Protein AF-A0A6M3MA23-F1 (afdb_monomer)

Foldseek 3Di:
DDDPDFAWDWDAAPQPRDIDTHTPVCPVPDRHPDVVSVVVCCVVQCDAPNPPLHDPCLVVDDAAPVPDPVLVVVLCVVQVCAALPPRDHQVNAPHRWDWDQLQSPSHPSDSLRIHTHGPVVVVVCSPPSVVSSVVSNVSSVVVVVCPPDDPPDPDDD

Structure (mmCIF, N/CA/C/O backbone):
data_AF-A0A6M3MA23-F1
#
_entry.id   AF-A0A6M3MA23-F1
#
loop_
_atom_site.group_PDB
_atom_site.id
_atom_site.type_symbol
_atom_site.label_atom_id
_atom_site.label_alt_id
_atom_site.label_comp_id
_atom_site.label_asym_id
_atom_site.label_entity_id
_atom_site.label_seq_id
_atom_site.pdbx_PDB_ins_code
_atom_site.Cartn_x
_atom_site.Cartn_y
_atom_site.Cartn_z
_atom_site.occupancy
_atom_site.B_iso_or_equiv
_atom_site.auth_seq_id
_atom_site.auth_comp_id
_atom_site.auth_asym_id
_atom_site.auth_atom_id
_atom_site.pdbx_PDB_model_num
ATOM 1 N N . MET A 1 1 ? 15.948 -35.770 -34.067 1.00 49.97 1 MET A N 1
ATOM 2 C CA . MET A 1 1 ? 15.400 -34.451 -33.682 1.00 49.97 1 MET A CA 1
ATOM 3 C C . MET A 1 1 ? 16.427 -33.407 -34.080 1.00 49.97 1 MET A C 1
ATOM 5 O O . MET A 1 1 ? 17.448 -33.300 -33.417 1.00 49.97 1 MET A O 1
ATOM 9 N N . GLU A 1 2 ? 16.219 -32.712 -35.195 1.00 53.50 2 GLU A N 1
ATOM 10 C CA . GLU A 1 2 ? 17.092 -31.601 -35.587 1.00 53.50 2 GLU A CA 1
ATOM 11 C C . GLU A 1 2 ? 16.722 -30.363 -34.766 1.00 53.50 2 GLU A C 1
ATOM 13 O O . GLU A 1 2 ? 15.570 -29.924 -34.758 1.00 53.50 2 GLU A O 1
ATOM 18 N N . CYS A 1 3 ? 17.694 -29.818 -34.035 1.00 57.88 3 CYS A N 1
ATOM 19 C CA . CYS A 1 3 ? 17.549 -28.534 -33.365 1.00 57.88 3 CYS A CA 1
ATOM 20 C C . CYS A 1 3 ? 17.494 -27.447 -34.445 1.00 57.88 3 CYS A C 1
ATOM 22 O O . CYS A 1 3 ? 18.518 -27.113 -35.041 1.00 57.88 3 CYS A O 1
ATOM 24 N N . LYS A 1 4 ? 16.297 -26.926 -34.743 1.00 72.31 4 LYS A N 1
ATOM 25 C CA . LYS A 1 4 ? 16.138 -25.813 -35.685 1.00 72.31 4 LYS A CA 1
ATOM 26 C C . LYS A 1 4 ? 16.856 -24.591 -35.113 1.00 72.31 4 LYS A C 1
ATOM 28 O O . LYS A 1 4 ? 16.442 -24.051 -34.088 1.00 72.31 4 LYS A O 1
ATOM 33 N N . TYR A 1 5 ? 17.941 -24.181 -35.766 1.00 69.69 5 TYR A N 1
ATOM 34 C CA . TYR A 1 5 ? 18.647 -22.945 -35.447 1.00 69.69 5 TYR A CA 1
ATOM 35 C C . TYR A 1 5 ? 17.667 -21.771 -35.513 1.00 69.69 5 TYR A C 1
ATOM 37 O O . TYR A 1 5 ? 17.005 -21.569 -36.529 1.00 69.69 5 TYR A O 1
ATOM 45 N N . ASN A 1 6 ? 17.561 -21.023 -34.415 1.00 72.75 6 ASN A N 1
ATOM 46 C CA . ASN A 1 6 ? 16.671 -19.877 -34.314 1.00 72.75 6 ASN A CA 1
ATOM 47 C C . ASN A 1 6 ? 17.512 -18.589 -34.407 1.00 72.75 6 ASN A C 1
ATOM 49 O O . ASN A 1 6 ? 18.198 -18.262 -33.429 1.00 72.75 6 ASN A O 1
ATOM 53 N N . PRO A 1 7 ? 17.545 -17.904 -35.568 1.00 79.88 7 PRO A N 1
ATOM 54 C CA . PRO A 1 7 ? 18.419 -16.754 -35.776 1.00 79.88 7 PRO A CA 1
ATOM 55 C C . PRO A 1 7 ? 18.050 -15.616 -34.822 1.00 79.88 7 PRO A C 1
ATOM 57 O O . PRO A 1 7 ? 16.880 -15.383 -34.536 1.00 79.88 7 PRO A O 1
ATOM 60 N N . ARG A 1 8 ? 19.059 -14.907 -34.305 1.00 88.25 8 ARG A N 1
ATOM 61 C CA . ARG A 1 8 ? 18.835 -13.720 -33.471 1.00 88.25 8 ARG A CA 1
ATOM 62 C C . ARG A 1 8 ? 18.530 -12.510 -34.346 1.00 88.25 8 ARG A C 1
ATOM 64 O O . ARG A 1 8 ? 19.172 -12.317 -35.373 1.00 88.25 8 ARG A O 1
ATOM 71 N N . GLU A 1 9 ? 17.628 -11.665 -33.875 1.00 89.69 9 GLU A N 1
ATOM 72 C CA . GLU A 1 9 ? 17.180 -10.449 -34.552 1.00 89.69 9 GLU A CA 1
ATOM 73 C C . GLU A 1 9 ? 17.620 -9.203 -33.776 1.00 89.69 9 GLU A C 1
ATOM 75 O O . GLU A 1 9 ? 17.860 -9.268 -32.568 1.00 89.69 9 GLU A O 1
ATOM 80 N N . LYS A 1 10 ? 17.767 -8.070 -34.468 1.00 93.19 10 LYS A N 1
ATOM 81 C CA . LYS A 1 10 ? 18.184 -6.796 -33.869 1.00 93.19 10 LYS A CA 1
ATOM 82 C C . LYS A 1 10 ? 16.976 -5.974 -33.437 1.00 93.19 10 LYS A C 1
ATOM 84 O O . LYS A 1 10 ? 16.041 -5.814 -34.213 1.00 93.19 10 LYS A O 1
ATOM 89 N N . ILE A 1 11 ? 17.047 -5.379 -32.250 1.00 94.31 11 ILE A N 1
ATOM 90 C CA . ILE A 1 11 ? 16.121 -4.329 -31.803 1.00 94.31 11 ILE A CA 1
ATOM 91 C C . ILE A 1 11 ? 16.899 -3.149 -31.210 1.00 94.31 11 ILE A C 1
ATOM 93 O O . ILE A 1 11 ? 18.032 -3.320 -30.753 1.00 94.31 11 ILE A O 1
ATOM 97 N N . SER A 1 12 ? 16.282 -1.968 -31.183 1.00 96.06 12 SER A N 1
ATOM 98 C CA . SER A 1 12 ? 16.831 -0.771 -30.536 1.00 96.06 12 SER A CA 1
ATOM 99 C C . SER A 1 12 ? 16.197 -0.558 -29.162 1.00 96.06 12 SER A C 1
ATOM 101 O O . SER A 1 12 ? 14.986 -0.704 -29.004 1.00 96.06 12 SER A O 1
ATOM 103 N N . CYS A 1 13 ? 17.010 -0.224 -28.160 1.00 96.56 13 CYS A N 1
ATOM 104 C CA . CYS A 1 13 ? 16.529 0.155 -26.834 1.00 96.56 13 CYS A CA 1
ATOM 105 C C . CYS A 1 13 ? 15.765 1.484 -26.882 1.00 96.56 13 CYS A C 1
ATOM 107 O O . CYS A 1 13 ? 16.326 2.490 -27.303 1.00 96.56 13 CYS A O 1
ATOM 109 N N . GLU A 1 14 ? 14.553 1.527 -26.334 1.00 96.31 14 GLU A N 1
ATOM 110 C CA . GLU A 1 14 ? 13.713 2.737 -26.344 1.00 96.31 14 GLU A CA 1
ATOM 111 C C . GLU A 1 14 ? 14.238 3.902 -25.481 1.00 96.31 14 GLU A C 1
ATOM 113 O O . GLU A 1 14 ? 13.744 5.016 -25.601 1.00 96.31 14 GLU A O 1
ATOM 118 N N . VAL A 1 15 ? 15.224 3.664 -24.606 1.00 97.19 15 VAL A N 1
ATOM 119 C CA . VAL A 1 15 ? 15.786 4.703 -23.718 1.00 97.19 15 VAL A CA 1
ATOM 120 C C . VAL A 1 15 ? 17.119 5.241 -24.226 1.00 97.19 15 VAL A C 1
ATOM 122 O O . VAL A 1 15 ? 17.318 6.447 -24.292 1.00 97.19 15 VAL A O 1
ATOM 125 N N . CYS A 1 16 ? 18.057 4.358 -24.572 1.00 96.88 16 CYS A N 1
ATOM 126 C CA . CYS A 1 16 ? 19.423 4.752 -24.938 1.00 96.88 16 CYS A CA 1
ATOM 127 C C . CYS A 1 16 ? 19.774 4.491 -26.408 1.00 96.88 16 CYS A C 1
ATOM 129 O O . CYS A 1 16 ? 20.913 4.721 -26.804 1.00 96.88 16 CYS A O 1
ATOM 131 N N . ASN A 1 17 ? 18.831 3.975 -27.206 1.00 96.44 17 ASN A N 1
ATOM 132 C CA . ASN A 1 17 ? 18.998 3.644 -28.626 1.00 96.44 17 ASN A CA 1
ATOM 133 C C . ASN A 1 17 ? 20.096 2.610 -28.942 1.00 96.44 17 ASN A C 1
ATOM 135 O O . ASN A 1 17 ? 20.507 2.454 -30.090 1.00 96.44 17 ASN A O 1
ATOM 139 N N . LYS A 1 18 ? 20.582 1.871 -27.937 1.00 96.69 18 LYS A N 1
ATOM 140 C CA . LYS A 1 18 ? 21.555 0.792 -28.138 1.00 96.69 18 LYS A CA 1
ATOM 141 C C . LYS A 1 18 ? 20.916 -0.386 -28.879 1.00 96.69 18 LYS A C 1
ATOM 143 O O . LYS A 1 18 ? 19.911 -0.925 -28.412 1.00 96.69 18 LYS A O 1
ATOM 148 N N . GLU A 1 19 ? 21.554 -0.836 -29.959 1.00 96.62 19 GLU A N 1
ATOM 149 C CA . GLU A 1 19 ? 21.182 -2.071 -30.656 1.00 96.62 19 GLU A CA 1
ATOM 150 C C . GLU A 1 19 ? 21.510 -3.311 -29.810 1.00 96.62 19 GLU A C 1
ATOM 152 O O . GLU A 1 19 ? 22.624 -3.461 -29.295 1.00 96.62 19 GLU A O 1
ATOM 157 N N . ILE A 1 20 ? 20.550 -4.229 -29.692 1.00 94.69 20 ILE A N 1
ATOM 158 C CA . ILE A 1 20 ? 20.721 -5.521 -29.021 1.00 94.69 20 ILE A CA 1
ATOM 159 C C . ILE A 1 20 ? 20.203 -6.671 -29.887 1.00 94.69 20 ILE A C 1
ATOM 161 O O . ILE A 1 20 ? 19.228 -6.532 -30.622 1.00 94.69 20 ILE A O 1
ATOM 165 N N . MET A 1 21 ? 20.859 -7.826 -29.768 1.00 94.06 21 MET A N 1
ATOM 166 C CA . MET A 1 21 ? 20.443 -9.069 -30.418 1.00 94.06 21 MET A CA 1
ATOM 167 C C . MET A 1 21 ? 19.504 -9.842 -29.492 1.00 94.06 21 MET A C 1
ATOM 169 O O . MET A 1 21 ? 19.878 -10.174 -28.365 1.00 94.06 21 MET A O 1
ATOM 173 N N . VAL A 1 22 ? 18.317 -10.185 -29.973 1.00 92.44 22 VAL A N 1
ATOM 174 C CA . VAL A 1 22 ? 17.297 -10.922 -29.224 1.00 92.44 22 VAL A CA 1
ATOM 175 C C . VAL A 1 22 ? 16.902 -12.198 -29.951 1.00 92.44 22 VAL A C 1
ATOM 177 O O . VAL A 1 22 ? 17.087 -12.341 -31.155 1.00 92.44 22 VAL A O 1
ATOM 180 N N . THR A 1 23 ? 16.383 -13.169 -29.209 1.00 90.69 23 THR A N 1
ATOM 181 C CA . THR A 1 23 ? 15.780 -14.364 -29.820 1.00 90.69 23 THR A CA 1
ATOM 182 C C . THR A 1 23 ? 14.408 -14.028 -30.423 1.00 90.69 23 THR A C 1
ATOM 184 O O . THR A 1 23 ? 13.754 -13.106 -29.930 1.00 90.69 23 THR A O 1
ATOM 187 N N . PRO A 1 24 ? 13.890 -14.797 -31.394 1.00 87.31 24 PRO A N 1
ATOM 188 C CA . PRO A 1 24 ? 12.556 -14.541 -31.956 1.00 87.31 24 PRO A CA 1
ATOM 189 C C . PRO A 1 24 ? 11.415 -14.624 -30.935 1.00 87.31 24 PRO A C 1
ATOM 191 O O . PRO A 1 24 ? 10.420 -13.923 -31.036 1.00 87.31 24 PRO A O 1
ATOM 194 N N . THR A 1 25 ? 11.571 -15.382 -29.846 1.00 88.50 25 THR A N 1
ATOM 195 C CA . THR A 1 25 ? 10.611 -15.358 -28.723 1.00 88.50 25 THR A CA 1
ATOM 196 C C . THR A 1 25 ? 10.665 -14.049 -27.924 1.00 88.50 25 THR A C 1
ATOM 198 O O . THR A 1 25 ? 9.725 -13.689 -27.218 1.00 88.50 25 THR A O 1
ATOM 201 N N . GLN A 1 26 ? 11.794 -13.343 -27.965 1.00 89.31 26 GLN A N 1
ATOM 202 C CA . GLN A 1 26 ? 11.984 -12.063 -27.295 1.00 89.31 26 GLN A CA 1
ATOM 203 C C . GLN A 1 26 ? 11.594 -10.867 -28.155 1.00 89.31 26 GLN A C 1
ATOM 205 O O . GLN A 1 26 ? 11.266 -9.844 -27.567 1.00 89.31 26 GLN A O 1
ATOM 210 N N . ILE A 1 27 ? 11.584 -10.978 -29.484 1.00 88.81 27 ILE A N 1
ATOM 211 C CA . ILE A 1 27 ? 11.454 -9.810 -30.363 1.00 88.81 27 ILE A CA 1
ATOM 212 C C . ILE A 1 27 ? 10.200 -8.972 -30.096 1.00 88.81 27 ILE A C 1
ATOM 214 O O . ILE A 1 27 ? 10.283 -7.754 -30.022 1.00 88.81 27 ILE A O 1
ATOM 218 N N . HIS A 1 28 ? 9.060 -9.614 -29.833 1.00 85.69 28 HIS A N 1
ATOM 219 C CA . HIS A 1 28 ? 7.795 -8.916 -29.582 1.00 85.69 28 HIS A CA 1
ATOM 220 C C . HIS A 1 28 ? 7.629 -8.401 -28.141 1.00 85.69 28 HIS A C 1
ATOM 222 O O . HIS A 1 28 ? 6.659 -7.710 -27.848 1.00 85.69 28 HIS A O 1
ATOM 228 N N . ARG A 1 29 ? 8.535 -8.757 -27.219 1.00 89.12 29 ARG A N 1
ATOM 229 C CA . ARG A 1 29 ? 8.450 -8.385 -25.789 1.00 89.12 29 ARG A CA 1
ATOM 230 C C . ARG A 1 29 ? 9.620 -7.538 -25.298 1.00 89.12 29 ARG A C 1
ATOM 232 O O . ARG A 1 29 ? 9.500 -6.866 -24.277 1.00 89.12 29 ARG A O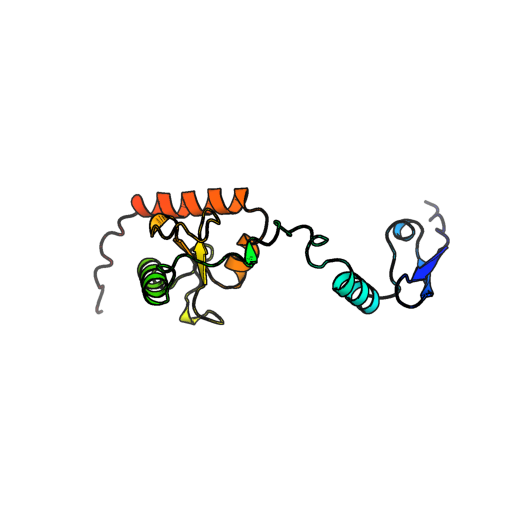 1
ATOM 239 N N . ALA A 1 30 ? 10.771 -7.630 -25.954 1.00 92.06 30 A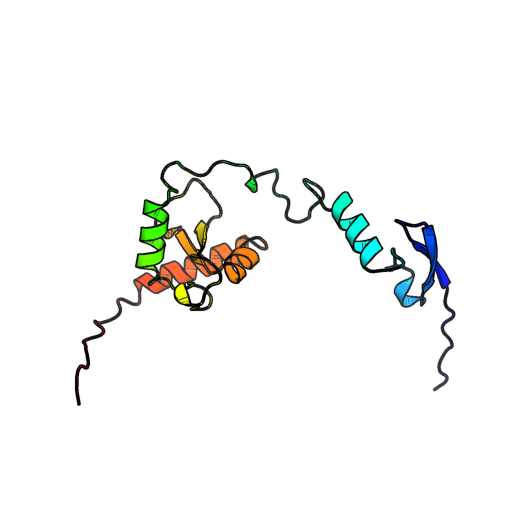LA A N 1
ATOM 240 C CA . ALA A 1 30 ? 11.979 -6.935 -25.553 1.00 92.06 30 ALA A CA 1
ATOM 241 C C . ALA A 1 30 ? 11.928 -5.488 -26.053 1.00 92.06 30 ALA A C 1
ATOM 243 O O . ALA A 1 30 ? 11.682 -5.243 -27.227 1.00 92.06 30 ALA A O 1
ATOM 244 N N . ARG A 1 31 ? 12.154 -4.544 -25.136 1.00 94.69 31 ARG A N 1
ATOM 245 C CA . ARG A 1 31 ? 12.095 -3.091 -25.392 1.00 94.69 31 ARG A CA 1
ATOM 246 C C . ARG A 1 31 ? 13.348 -2.343 -24.933 1.00 94.69 31 ARG A C 1
ATOM 248 O O . ARG A 1 31 ? 13.626 -1.234 -25.376 1.00 94.69 31 ARG A O 1
ATOM 255 N N . PHE A 1 32 ? 14.124 -2.949 -24.034 1.00 96.81 32 PHE A N 1
ATOM 256 C CA . PHE A 1 32 ? 15.237 -2.296 -23.350 1.00 96.81 32 PHE A CA 1
ATOM 257 C C . PHE A 1 32 ? 16.494 -3.159 -23.406 1.00 96.81 32 PHE A C 1
ATOM 259 O O . PHE A 1 32 ? 16.417 -4.385 -23.312 1.00 96.81 32 PHE A O 1
ATOM 266 N N . CYS A 1 33 ? 17.660 -2.518 -23.504 1.00 94.69 33 CYS A N 1
ATOM 267 C CA . CYS A 1 33 ? 18.943 -3.221 -23.498 1.00 94.69 33 CYS A CA 1
ATOM 268 C C . CYS A 1 33 ? 19.347 -3.753 -22.118 1.00 94.69 33 CYS A C 1
ATOM 270 O O . CYS A 1 33 ? 20.244 -4.588 -22.028 1.00 94.69 33 CYS A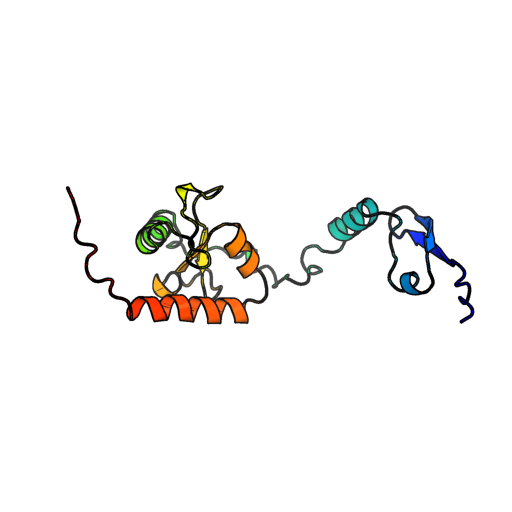 O 1
ATOM 272 N N . SER A 1 34 ? 18.735 -3.244 -21.046 1.00 95.06 34 SER A N 1
ATOM 273 C CA . SER A 1 34 ? 19.064 -3.606 -19.671 1.00 95.06 34 SER A CA 1
ATOM 274 C C . SER A 1 34 ? 17.922 -3.278 -18.702 1.00 95.06 34 SER A C 1
ATOM 276 O O . SER A 1 34 ? 16.967 -2.580 -19.060 1.00 95.06 34 SER A O 1
ATOM 278 N N . LYS A 1 35 ? 18.027 -3.774 -17.461 1.00 96.31 35 LYS A N 1
ATOM 279 C CA . LYS A 1 35 ? 17.064 -3.457 -16.394 1.00 96.31 35 LYS A CA 1
ATOM 280 C C . LYS A 1 35 ? 17.109 -1.980 -16.019 1.00 96.31 35 LYS A C 1
ATOM 282 O O . LYS A 1 35 ? 16.078 -1.411 -15.699 1.00 96.31 35 LYS A O 1
ATOM 287 N N . GLU A 1 36 ? 18.277 -1.354 -16.097 1.00 97.38 36 GLU A N 1
ATOM 288 C CA . GLU A 1 36 ? 18.459 0.068 -15.807 1.00 97.38 36 GLU A CA 1
ATOM 289 C C . GLU A 1 36 ? 17.642 0.921 -16.783 1.00 97.38 36 GLU A C 1
ATOM 291 O O . GLU A 1 36 ? 16.857 1.757 -16.347 1.00 97.38 36 GLU A O 1
ATOM 296 N N . CYS A 1 37 ? 17.730 0.644 -18.091 1.00 97.69 37 CYS A N 1
ATOM 297 C CA . CYS A 1 37 ? 16.896 1.319 -19.093 1.00 97.69 37 CYS A CA 1
ATOM 298 C C . CYS A 1 37 ? 15.403 1.048 -18.867 1.00 97.69 37 CYS A C 1
ATOM 300 O O . CYS A 1 37 ? 14.592 1.964 -18.957 1.00 97.69 37 CYS A O 1
ATOM 302 N N . GLN A 1 38 ? 15.031 -0.184 -18.509 1.00 96.56 38 GLN A N 1
ATOM 303 C CA . GLN A 1 38 ? 13.648 -0.491 -18.150 1.00 96.56 38 GLN A CA 1
ATOM 304 C C . GLN A 1 38 ? 13.165 0.342 -16.950 1.00 96.56 38 GLN A C 1
ATOM 306 O O . GLN A 1 38 ? 12.055 0.866 -16.985 1.00 96.56 38 GLN A O 1
ATOM 311 N N . TYR A 1 39 ? 13.975 0.482 -15.897 1.00 96.88 39 TYR A N 1
ATOM 312 C CA . TYR A 1 39 ? 13.612 1.259 -14.711 1.00 96.88 39 TYR A CA 1
ATOM 313 C C . TYR A 1 39 ? 13.505 2.755 -14.997 1.00 96.88 39 TYR A C 1
ATOM 315 O O . TYR A 1 39 ? 12.561 3.371 -14.506 1.00 96.88 39 TYR A O 1
ATOM 323 N N . ILE A 1 40 ? 14.405 3.315 -15.814 1.00 96.62 40 ILE A N 1
ATOM 324 C CA . ILE A 1 40 ? 14.314 4.708 -16.279 1.00 96.62 40 ILE A CA 1
ATOM 325 C C . ILE A 1 40 ? 12.970 4.917 -16.975 1.00 96.62 40 ILE A C 1
ATOM 327 O O . ILE A 1 40 ? 12.162 5.727 -16.521 1.00 96.62 40 ILE A O 1
ATOM 331 N N . TRP A 1 41 ? 12.669 4.091 -17.981 1.00 97.44 41 TRP A N 1
ATOM 332 C CA . TRP A 1 41 ? 11.409 4.188 -18.711 1.00 97.44 41 TRP A CA 1
ATOM 333 C C . TRP A 1 41 ? 10.193 4.059 -17.785 1.00 97.44 41 TRP A C 1
ATOM 335 O O . TRP A 1 41 ? 9.261 4.856 -17.869 1.00 97.44 41 TRP A O 1
ATOM 345 N N . MET A 1 42 ? 10.199 3.087 -16.865 1.00 96.12 42 MET A N 1
ATOM 346 C CA . MET A 1 42 ? 9.106 2.900 -15.905 1.00 96.12 42 MET A CA 1
ATOM 347 C C . MET A 1 42 ? 8.931 4.109 -14.982 1.00 96.12 42 MET A C 1
ATOM 349 O O . MET A 1 42 ? 7.794 4.476 -14.696 1.00 96.12 42 MET A O 1
ATOM 353 N N . SER A 1 43 ? 10.026 4.721 -14.527 1.00 95.62 43 SER A N 1
ATOM 354 C CA . SER A 1 43 ? 9.988 5.880 -13.629 1.00 95.62 43 SER A CA 1
ATOM 355 C C . SER A 1 43 ? 9.401 7.131 -14.281 1.00 95.62 43 SER A C 1
ATOM 357 O O . SER A 1 43 ? 8.797 7.943 -13.591 1.00 95.62 43 SER A O 1
ATOM 359 N N . GLU A 1 44 ? 9.530 7.256 -15.601 1.00 95.31 44 GLU A N 1
ATOM 360 C CA . GLU A 1 44 ? 8.995 8.380 -16.371 1.00 95.31 44 GLU A CA 1
ATOM 361 C C . GLU A 1 44 ? 7.555 8.126 -16.834 1.00 95.31 44 GLU A C 1
ATOM 363 O O . GLU A 1 44 ? 6.728 9.034 -16.843 1.00 95.31 44 GLU A O 1
ATOM 368 N N . ASN A 1 45 ? 7.236 6.881 -17.207 1.00 96.25 45 ASN A N 1
ATOM 369 C CA . ASN A 1 45 ? 5.989 6.563 -17.904 1.00 96.25 45 ASN A CA 1
ATOM 370 C C . ASN A 1 45 ? 4.911 5.958 -16.998 1.00 96.25 45 ASN A C 1
ATOM 372 O O . ASN A 1 45 ? 3.727 6.154 -17.258 1.00 96.25 45 ASN A O 1
ATOM 376 N N . ILE A 1 46 ? 5.281 5.237 -15.936 1.00 95.00 46 ILE A N 1
ATOM 377 C CA . ILE A 1 46 ? 4.340 4.540 -15.040 1.00 95.00 46 ILE A CA 1
ATOM 378 C C . ILE A 1 46 ? 4.124 5.378 -13.774 1.00 95.00 46 ILE A C 1
ATOM 380 O O . ILE A 1 46 ? 4.389 4.957 -12.648 1.00 95.00 46 ILE A O 1
ATOM 384 N N . VAL A 1 47 ? 3.643 6.604 -13.976 1.00 92.69 47 VAL A N 1
ATOM 385 C CA . VAL A 1 47 ? 3.418 7.608 -12.926 1.00 92.69 47 VAL A CA 1
ATOM 386 C C . VAL A 1 47 ? 2.022 8.206 -13.027 1.00 92.69 47 VAL A C 1
ATOM 388 O O . VAL A 1 47 ? 1.421 8.231 -14.101 1.00 92.69 47 VAL A O 1
ATOM 391 N N . GLY A 1 48 ? 1.497 8.694 -11.898 1.00 91.94 48 GLY A N 1
ATOM 392 C CA . GLY A 1 48 ? 0.181 9.335 -11.844 1.00 91.94 48 GLY A CA 1
ATOM 393 C C . GLY A 1 48 ? -0.892 8.490 -12.530 1.00 91.94 48 GLY A C 1
ATOM 394 O O . GLY A 1 48 ? -1.005 7.299 -12.251 1.00 91.94 48 GLY A O 1
ATOM 395 N N . ALA A 1 49 ? -1.626 9.094 -13.467 1.00 94.25 49 ALA A N 1
ATOM 396 C CA . ALA A 1 49 ? -2.713 8.443 -14.197 1.00 94.25 49 ALA A CA 1
ATOM 397 C C . ALA A 1 49 ? -2.314 7.258 -15.082 1.00 94.25 49 ALA A C 1
ATOM 399 O O . ALA A 1 49 ? -3.161 6.418 -15.374 1.00 94.25 49 ALA A O 1
ATOM 400 N N . ASN A 1 50 ? -1.036 7.145 -15.442 1.00 94.38 50 ASN A N 1
ATOM 401 C CA . ASN A 1 50 ? -0.532 6.029 -16.239 1.00 94.38 50 ASN A CA 1
ATOM 402 C C . ASN A 1 50 ? -0.210 4.794 -15.386 1.00 94.38 50 ASN A C 1
ATOM 404 O O . ASN A 1 50 ? 0.043 3.712 -15.918 1.00 94.38 50 ASN A O 1
ATOM 408 N N . HIS A 1 51 ? -0.187 4.928 -14.057 1.00 92.12 51 HIS A N 1
ATOM 409 C CA . HIS A 1 51 ? 0.055 3.798 -13.176 1.00 92.12 51 HIS A CA 1
ATOM 410 C C . HIS A 1 51 ? -1.212 2.920 -13.086 1.00 92.12 51 HIS A C 1
ATOM 412 O O . HIS A 1 51 ? -2.281 3.437 -12.775 1.00 92.12 51 HIS A O 1
ATOM 418 N N . PRO A 1 52 ? -1.138 1.583 -13.250 1.00 89.75 52 PRO A N 1
ATOM 419 C CA . PRO A 1 52 ? -2.326 0.713 -13.284 1.00 89.75 52 PRO A CA 1
ATOM 420 C C . PRO A 1 52 ? -3.138 0.705 -11.978 1.00 89.75 52 PRO A C 1
ATOM 422 O O . PRO A 1 52 ? -4.340 0.474 -11.986 1.00 89.75 52 PRO A O 1
ATOM 425 N N . ASN A 1 53 ? -2.486 0.976 -10.844 1.00 88.31 53 ASN A N 1
ATOM 426 C CA . ASN A 1 53 ? -3.152 1.154 -9.545 1.00 88.31 53 ASN A CA 1
ATOM 427 C C . ASN A 1 53 ? -3.603 2.603 -9.271 1.00 88.31 53 ASN A C 1
ATOM 429 O O . ASN A 1 53 ? -3.929 2.927 -8.127 1.00 88.31 53 ASN A O 1
ATOM 433 N N . TRP A 1 54 ? -3.556 3.499 -10.258 1.00 91.81 54 TRP A N 1
ATOM 434 C CA . TRP A 1 54 ? -4.046 4.858 -10.082 1.00 91.81 54 TRP A CA 1
ATOM 435 C C . TRP A 1 54 ? -5.559 4.877 -9.975 1.00 91.81 54 TRP A C 1
ATOM 437 O O . TRP A 1 54 ? -6.274 4.361 -10.827 1.00 91.81 54 TRP A O 1
ATOM 447 N N . LEU A 1 55 ? -6.045 5.519 -8.922 1.00 89.69 55 LEU A N 1
ATOM 448 C CA . LEU A 1 55 ? -7.466 5.638 -8.641 1.00 89.69 55 LEU A CA 1
ATOM 449 C C . LEU A 1 55 ? -7.815 7.114 -8.496 1.00 89.69 55 LEU A C 1
ATOM 451 O O . LEU A 1 55 ? -8.240 7.545 -7.436 1.00 89.69 55 LEU A O 1
ATOM 455 N N . GLY A 1 56 ? -7.515 7.921 -9.514 1.00 92.81 56 GLY A N 1
ATOM 456 C CA . GLY A 1 56 ? -7.957 9.320 -9.575 1.00 92.81 56 GLY A CA 1
ATOM 457 C C . GLY A 1 56 ? -7.478 10.225 -8.433 1.00 92.81 56 GLY A C 1
ATOM 458 O O . GLY A 1 56 ? -8.115 11.232 -8.160 1.00 92.81 56 GLY A O 1
ATOM 459 N N . GLY A 1 57 ? -6.387 9.888 -7.742 1.00 90.75 57 GLY A N 1
ATOM 460 C CA . GLY A 1 57 ? -5.875 10.714 -6.644 1.00 90.75 57 GLY A CA 1
ATOM 461 C C . GLY A 1 57 ? -6.462 10.424 -5.277 1.00 90.75 57 GLY A C 1
ATOM 462 O O . GLY A 1 57 ? -6.142 11.154 -4.344 1.00 90.75 57 GLY A O 1
ATOM 463 N N . LEU A 1 58 ? -7.191 9.316 -5.103 1.00 89.75 58 LEU A N 1
ATOM 464 C CA . LEU A 1 58 ? -7.690 8.878 -3.790 1.00 89.75 58 LEU A CA 1
ATOM 465 C C . LEU A 1 58 ? -6.606 8.861 -2.694 1.00 89.75 58 LEU A C 1
ATOM 467 O O . LEU A 1 58 ? -6.895 9.072 -1.518 1.00 89.75 58 LEU A O 1
ATOM 471 N N . SER A 1 59 ? -5.331 8.632 -3.035 1.00 89.44 59 SER A N 1
ATOM 472 C CA . SER A 1 59 ? -4.221 8.693 -2.072 1.00 89.44 59 SER A CA 1
ATOM 473 C C . SER A 1 59 ? -4.004 10.085 -1.473 1.00 89.44 59 SER A C 1
ATOM 475 O O . SER A 1 59 ? -3.572 10.161 -0.324 1.00 89.44 59 SER A O 1
ATOM 477 N N . PHE A 1 60 ? -4.345 11.152 -2.197 1.00 92.62 60 PHE A N 1
ATOM 478 C CA . PHE A 1 60 ? -4.204 12.546 -1.771 1.00 92.62 60 PHE A CA 1
ATOM 479 C C . PHE A 1 60 ? -5.381 13.055 -0.938 1.00 92.62 60 PHE A C 1
ATOM 481 O O . PHE A 1 60 ? -5.252 14.073 -0.265 1.00 92.62 60 PHE A O 1
ATOM 488 N N . GLU A 1 61 ? -6.510 12.344 -0.929 1.00 93.69 61 GLU A N 1
ATOM 489 C CA . GLU A 1 61 ? -7.651 12.740 -0.107 1.00 93.69 61 GLU A CA 1
ATOM 490 C C . GLU A 1 61 ? -7.295 12.742 1.389 1.00 93.69 61 GLU A C 1
ATOM 492 O O . GLU A 1 61 ? -6.639 11.807 1.874 1.00 93.69 61 GLU A O 1
ATOM 497 N N . PRO A 1 62 ? -7.735 13.756 2.150 1.00 95.44 62 PRO A N 1
ATOM 498 C CA . PRO A 1 62 ? -7.432 13.846 3.568 1.00 95.44 62 PRO A CA 1
ATOM 499 C C . PRO A 1 62 ? -8.173 12.763 4.353 1.00 95.44 62 PRO A C 1
ATOM 501 O O . PRO A 1 62 ? -9.332 12.443 4.076 1.00 95.44 62 PRO A O 1
ATOM 504 N N . TYR A 1 63 ? -7.550 12.265 5.415 1.00 95.81 63 TYR A N 1
ATOM 505 C CA . TYR A 1 63 ? -8.235 11.420 6.393 1.00 95.81 63 TYR A CA 1
ATOM 506 C C . TYR A 1 63 ? -9.318 12.199 7.160 1.00 95.81 63 TYR A C 1
ATOM 508 O O . TYR A 1 63 ? -9.372 13.431 7.112 1.00 95.81 63 TYR A O 1
ATOM 516 N N . GLY A 1 64 ? -10.246 11.494 7.812 1.00 94.00 64 GLY A N 1
ATOM 517 C CA . GLY A 1 64 ? -11.125 12.118 8.808 1.00 94.00 64 GLY A CA 1
ATOM 518 C C . GLY A 1 64 ? -10.322 12.587 10.028 1.00 94.00 64 GLY A C 1
ATOM 519 O O . GLY A 1 64 ? -9.316 11.967 10.361 1.00 94.00 64 GLY A O 1
ATOM 520 N N . ILE A 1 65 ? -10.763 13.653 10.706 1.00 95.25 65 ILE A N 1
ATOM 521 C CA . ILE A 1 65 ? -10.050 14.243 11.862 1.00 95.25 65 ILE A CA 1
ATOM 522 C C . ILE A 1 65 ? -9.828 13.250 13.014 1.00 95.25 65 ILE A C 1
ATOM 524 O O . ILE A 1 65 ? -8.851 13.348 13.753 1.00 95.25 65 ILE A O 1
ATOM 528 N N . GLU A 1 66 ? -10.717 12.267 13.143 1.00 96.12 66 GLU A N 1
ATOM 529 C CA . GLU A 1 66 ? -10.659 11.234 14.178 1.00 96.12 66 GLU A CA 1
ATOM 530 C C . GLU A 1 66 ? -9.577 10.185 13.899 1.00 96.12 66 GLU A C 1
ATOM 532 O O . GLU A 1 66 ? -9.175 9.470 14.812 1.00 96.12 66 GLU A O 1
ATOM 537 N N . PHE A 1 67 ? -9.059 10.103 12.666 1.00 97.81 67 PHE A N 1
ATOM 538 C CA . PHE A 1 67 ? -7.974 9.192 12.290 1.00 97.81 67 PHE A CA 1
ATOM 539 C C . PHE A 1 67 ? -6.601 9.699 12.767 1.00 97.81 67 PHE A C 1
ATOM 541 O O . PHE A 1 67 ? -5.640 9.851 12.006 1.00 97.81 67 PHE A O 1
ATOM 548 N N . ASN A 1 68 ? -6.527 9.991 14.058 1.00 97.69 68 ASN A N 1
ATOM 549 C CA . ASN A 1 68 ? -5.372 10.523 14.760 1.00 97.69 68 ASN A CA 1
ATOM 550 C C . ASN A 1 68 ? -4.592 9.405 15.473 1.00 97.69 68 ASN A C 1
ATOM 552 O O . ASN A 1 68 ? -4.936 8.224 15.395 1.00 97.69 68 ASN A O 1
ATOM 556 N N . ASP A 1 69 ? -3.504 9.769 16.146 1.00 98.12 69 ASP A N 1
ATOM 557 C CA . ASP A 1 69 ? -2.635 8.784 16.789 1.00 98.12 69 A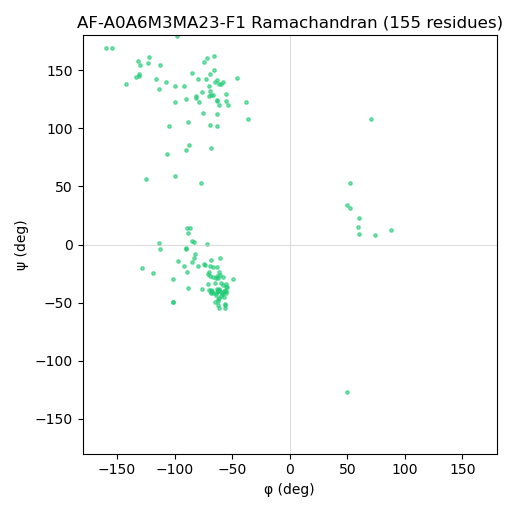SP A CA 1
ATOM 558 C C . ASP A 1 69 ? -3.284 8.111 18.000 1.00 98.12 69 ASP A C 1
ATOM 560 O O . ASP A 1 69 ? -3.001 6.941 18.238 1.00 98.12 69 ASP A O 1
ATOM 564 N N . ILE A 1 70 ? -4.222 8.777 18.686 1.00 98.38 70 ILE A N 1
ATOM 565 C CA . ILE A 1 70 ? -4.995 8.174 19.783 1.00 98.38 70 ILE A CA 1
ATOM 566 C C . ILE A 1 70 ? -5.804 6.993 19.243 1.00 98.38 70 ILE A C 1
ATOM 568 O O . ILE A 1 70 ? -5.628 5.869 19.708 1.00 98.38 70 ILE A O 1
ATOM 572 N N . LEU A 1 71 ? -6.612 7.211 18.197 1.00 98.50 71 LEU A N 1
ATOM 573 C CA . LEU A 1 71 ? -7.394 6.136 17.582 1.00 98.50 71 LEU A CA 1
ATOM 574 C C . LEU A 1 71 ? -6.490 5.017 17.055 1.00 98.50 71 LEU A C 1
ATOM 576 O O . LEU A 1 71 ? -6.797 3.838 17.218 1.00 98.50 71 LEU A O 1
ATOM 580 N N . LYS A 1 72 ? -5.355 5.354 16.433 1.00 98.62 72 LYS A N 1
ATOM 581 C CA . LYS A 1 72 ? -4.439 4.330 15.914 1.00 98.62 72 LYS A CA 1
ATOM 582 C C . LYS A 1 72 ? -3.837 3.471 17.024 1.00 98.62 72 LYS A C 1
ATOM 584 O O . LYS A 1 72 ? -3.737 2.261 16.836 1.00 98.62 72 LYS A O 1
ATOM 589 N N . GLU A 1 73 ? -3.441 4.064 18.150 1.00 98.62 73 GLU A N 1
ATOM 590 C CA . GLU A 1 73 ? -2.948 3.306 19.305 1.00 98.62 73 GLU A CA 1
ATOM 591 C C . GLU A 1 73 ? -4.052 2.415 19.887 1.00 98.62 73 GLU A C 1
ATOM 593 O O . GLU A 1 73 ? -3.811 1.230 20.084 1.00 98.62 73 GLU A O 1
ATOM 598 N N . GLU A 1 74 ? -5.288 2.905 20.034 1.00 98.50 74 GLU A N 1
ATOM 599 C CA . GLU A 1 74 ? -6.413 2.071 20.492 1.00 98.50 74 GLU A CA 1
ATOM 600 C C . GLU A 1 74 ? -6.638 0.836 19.605 1.00 98.50 74 GLU A C 1
ATOM 602 O O . GLU A 1 74 ? -6.920 -0.256 20.103 1.00 98.50 74 GLU A O 1
ATOM 607 N N . ILE A 1 75 ? -6.512 0.991 18.283 1.00 98.50 75 ILE A N 1
ATOM 608 C CA . ILE A 1 75 ? -6.640 -0.126 17.342 1.00 98.50 75 ILE A CA 1
ATOM 609 C C . ILE A 1 75 ? -5.474 -1.110 17.480 1.00 98.50 75 ILE A C 1
ATOM 611 O O . ILE A 1 75 ? -5.713 -2.318 17.465 1.00 98.50 75 ILE A O 1
ATOM 615 N N . ARG A 1 76 ? -4.238 -0.623 17.664 1.00 98.50 76 ARG A N 1
ATOM 616 C CA . ARG A 1 76 ? -3.068 -1.483 17.911 1.00 98.50 76 ARG A CA 1
ATOM 617 C C . ARG A 1 76 ? -3.219 -2.274 19.203 1.00 98.50 76 ARG A C 1
ATOM 619 O O . ARG A 1 76 ? -3.011 -3.482 19.170 1.00 98.50 76 ARG A O 1
ATOM 626 N N . GLU A 1 77 ? -3.628 -1.634 20.295 1.00 98.19 77 GLU A N 1
ATOM 627 C CA . GLU A 1 77 ? -3.860 -2.310 21.579 1.00 98.19 77 GLU A CA 1
ATOM 628 C C . GLU A 1 77 ? -4.963 -3.366 21.469 1.00 98.19 77 GLU A C 1
ATOM 630 O O . GLU A 1 77 ? -4.768 -4.517 21.857 1.00 98.19 77 GLU A O 1
ATOM 635 N N . ARG A 1 78 ? -6.095 -3.029 20.837 1.00 97.31 78 ARG A N 1
ATOM 636 C CA . ARG A 1 78 ? -7.176 -3.991 20.556 1.00 97.31 78 ARG A CA 1
ATOM 637 C C . ARG A 1 78 ? -6.678 -5.207 19.770 1.00 97.31 78 ARG A C 1
ATOM 639 O O . ARG A 1 78 ? -7.148 -6.324 19.977 1.00 97.31 78 ARG A O 1
ATOM 646 N N . ASP A 1 79 ? -5.749 -4.981 18.849 1.00 97.31 79 ASP A N 1
ATOM 647 C CA . ASP A 1 79 ? -5.167 -6.005 17.984 1.00 97.31 79 ASP A CA 1
ATOM 648 C C . ASP A 1 79 ? -3.970 -6.715 18.643 1.00 97.31 79 ASP A C 1
ATOM 650 O O . ASP A 1 79 ? -3.239 -7.439 17.968 1.00 97.31 79 ASP A O 1
ATOM 654 N N . ASN A 1 80 ? -3.784 -6.547 19.960 1.00 97.12 80 ASN A N 1
ATOM 655 C CA . ASN A 1 80 ? -2.675 -7.081 20.760 1.00 97.12 80 ASN A CA 1
ATOM 656 C C . ASN A 1 80 ? -1.302 -6.741 20.174 1.00 97.12 80 ASN A C 1
ATOM 658 O O . ASN A 1 80 ? -0.376 -7.544 20.240 1.00 97.12 80 ASN A O 1
ATOM 662 N N . ARG A 1 81 ? -1.199 -5.580 19.518 1.00 97.75 81 ARG A N 1
ATOM 663 C CA . ARG A 1 81 ? -0.012 -5.136 18.782 1.00 97.75 81 ARG A CA 1
ATOM 664 C C . ARG A 1 81 ? 0.520 -6.194 17.809 1.00 97.75 81 ARG A C 1
ATOM 666 O O . ARG A 1 81 ? 1.717 -6.269 17.557 1.00 97.75 81 ARG A O 1
ATOM 673 N N . GLN A 1 82 ? -0.377 -6.982 17.219 1.00 97.94 82 GLN A N 1
ATOM 674 C CA . GLN A 1 82 ? -0.054 -8.005 16.229 1.00 97.94 82 GLN A CA 1
ATOM 675 C C . GLN A 1 82 ? -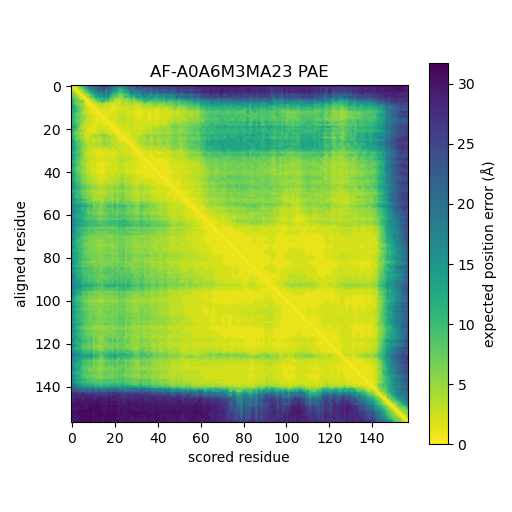0.675 -7.683 14.874 1.00 97.94 82 GLN A C 1
ATOM 677 O O . GLN A 1 82 ? -1.809 -7.212 14.767 1.00 97.94 82 GLN A O 1
ATOM 682 N N . CYS A 1 83 ? 0.057 -7.987 13.803 1.00 97.75 83 CYS A N 1
ATOM 68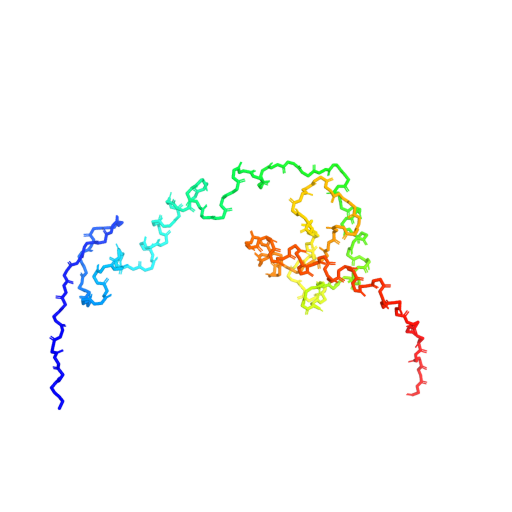3 C CA . CYS A 1 83 ? -0.471 -7.927 12.448 1.00 97.75 83 CYS A CA 1
ATOM 684 C C . CYS A 1 83 ? -1.608 -8.936 12.287 1.00 97.75 83 CYS A C 1
ATOM 686 O O . CYS A 1 83 ? -1.421 -10.143 12.403 1.00 97.75 83 CYS A O 1
ATOM 688 N N . GLN A 1 84 ? -2.773 -8.455 11.885 1.00 97.25 84 GLN A N 1
ATOM 689 C CA . GLN A 1 84 ? -3.995 -9.257 11.874 1.00 97.25 84 GLN A CA 1
ATOM 690 C C . GLN A 1 84 ? -4.148 -10.138 10.630 1.00 97.25 84 GLN A C 1
ATOM 692 O O . GLN A 1 84 ? -5.144 -10.839 10.470 1.00 97.25 84 GLN A O 1
ATOM 697 N N . TYR A 1 85 ? -3.148 -10.105 9.747 1.00 96.25 85 TYR A N 1
ATOM 698 C CA . TYR A 1 85 ? -3.015 -11.030 8.628 1.00 96.25 85 TYR A CA 1
ATOM 699 C C . TYR A 1 85 ? -1.982 -12.130 8.898 1.00 96.25 85 TYR A C 1
ATOM 701 O O . TYR A 1 85 ? -2.266 -13.298 8.662 1.00 96.25 85 TYR A O 1
ATOM 709 N N . CYS A 1 86 ? -0.774 -11.766 9.344 1.00 95.81 86 CYS A N 1
ATOM 710 C CA . CYS A 1 86 ? 0.341 -12.715 9.465 1.00 95.81 86 CYS A CA 1
ATOM 711 C C . CYS A 1 86 ? 0.778 -13.017 10.902 1.00 95.81 86 CYS A C 1
ATOM 713 O O . CYS A 1 86 ? 1.694 -13.810 11.069 1.00 95.81 86 CYS A O 1
ATOM 715 N N . GLY A 1 87 ? 0.189 -12.370 11.909 1.00 95.94 87 GLY A N 1
ATOM 716 C CA . GLY A 1 87 ? 0.526 -12.572 13.320 1.00 95.94 87 GLY A CA 1
ATOM 717 C C . GLY A 1 87 ? 1.853 -11.958 13.772 1.00 95.94 87 GLY A C 1
ATOM 718 O O . GLY A 1 87 ? 2.269 -12.223 14.886 1.00 95.94 87 GLY A O 1
ATOM 719 N N . LEU A 1 88 ? 2.525 -11.156 12.933 1.00 96.44 88 LEU A N 1
ATOM 720 C CA . LEU A 1 88 ? 3.792 -10.511 13.305 1.00 96.44 88 LEU A CA 1
ATOM 721 C C . LEU A 1 88 ? 3.572 -9.540 14.472 1.00 96.44 88 LEU A C 1
ATOM 723 O O . LEU A 1 88 ? 2.768 -8.615 14.326 1.00 96.44 88 LEU A O 1
ATOM 727 N N . ASP A 1 89 ? 4.317 -9.724 15.559 1.00 97.75 89 ASP A N 1
ATOM 728 C CA . ASP A 1 89 ? 4.361 -8.797 16.690 1.00 97.75 89 ASP A CA 1
ATOM 729 C C . ASP A 1 89 ? 4.964 -7.449 16.276 1.00 97.75 89 ASP A C 1
ATOM 731 O O . ASP A 1 89 ? 5.939 -7.387 15.524 1.00 97.75 89 ASP A O 1
ATOM 735 N N . GLU A 1 90 ? 4.403 -6.348 16.775 1.00 97.62 90 GLU A N 1
ATOM 736 C CA . GLU A 1 90 ? 4.896 -4.998 16.486 1.00 97.62 90 GLU A CA 1
ATOM 737 C C . GLU A 1 90 ? 6.362 -4.814 16.897 1.00 97.62 90 GLU A C 1
ATOM 739 O O . GLU A 1 90 ? 7.107 -4.153 16.181 1.00 97.62 90 GLU A O 1
ATOM 744 N N . GLU A 1 91 ? 6.797 -5.447 17.989 1.00 97.12 91 GLU A N 1
ATOM 745 C CA . GLU A 1 91 ? 8.189 -5.409 18.459 1.00 97.12 91 GLU A CA 1
ATOM 746 C C . GLU A 1 91 ? 9.175 -6.012 17.443 1.00 97.12 91 GLU A C 1
ATOM 748 O O . GLU A 1 91 ? 10.319 -5.579 17.337 1.00 97.12 91 GLU A O 1
ATOM 753 N N . GLN A 1 92 ? 8.714 -6.972 16.637 1.00 96.19 92 GLN A N 1
ATOM 754 C CA . GLN A 1 92 ? 9.492 -7.592 15.560 1.00 96.19 92 GLN A CA 1
ATOM 755 C C . GLN A 1 92 ? 9.326 -6.860 14.219 1.00 96.19 92 GLN A C 1
ATOM 757 O O . GLN A 1 92 ? 9.923 -7.240 13.206 1.00 96.19 92 GLN A O 1
ATOM 762 N N . SER A 1 93 ? 8.477 -5.833 14.169 1.00 94.50 93 SER A N 1
ATOM 763 C CA . SER A 1 93 ? 8.224 -5.047 12.970 1.00 94.50 93 SER A CA 1
ATOM 764 C C . SER A 1 93 ? 9.260 -3.933 12.821 1.00 94.50 93 SER A C 1
ATOM 766 O O . SER A 1 93 ? 9.714 -3.324 13.780 1.00 94.50 93 SER A O 1
ATOM 768 N N . ILE A 1 94 ? 9.578 -3.592 11.570 1.00 94.25 94 ILE A N 1
ATOM 769 C CA . ILE A 1 94 ? 10.516 -2.507 11.221 1.00 94.25 94 ILE A CA 1
ATOM 770 C C . ILE A 1 94 ? 10.009 -1.138 11.726 1.00 94.25 94 ILE A C 1
ATOM 772 O O . ILE A 1 94 ? 10.774 -0.193 11.893 1.00 94.25 94 ILE A O 1
ATOM 776 N N . ARG A 1 95 ? 8.693 -1.011 11.922 1.00 95.94 95 ARG A N 1
ATOM 777 C CA . ARG A 1 95 ? 8.005 0.173 12.452 1.00 95.94 95 ARG A CA 1
ATOM 778 C C . ARG A 1 95 ? 6.688 -0.240 13.103 1.00 95.94 95 ARG A C 1
ATOM 780 O O . ARG A 1 95 ? 6.215 -1.351 12.847 1.00 95.94 95 ARG A O 1
ATOM 787 N N . LYS A 1 96 ? 6.054 0.683 13.836 1.00 98.00 96 LYS A N 1
ATOM 788 C CA . LYS A 1 96 ? 4.681 0.514 14.340 1.00 98.00 96 LYS A CA 1
ATOM 789 C C . LYS A 1 96 ? 3.744 -0.010 13.251 1.00 98.00 96 LYS A C 1
ATOM 791 O O . LYS A 1 96 ? 3.857 0.393 12.088 1.00 98.00 96 LYS A O 1
ATOM 796 N N . LEU A 1 97 ? 2.809 -0.878 13.628 1.00 98.50 97 LEU A N 1
ATOM 797 C CA . LEU A 1 97 ? 1.825 -1.431 12.705 1.00 98.50 97 LEU A CA 1
ATOM 798 C C . LEU A 1 97 ? 0.994 -0.298 12.089 1.00 98.50 97 LEU A C 1
ATOM 800 O O . LEU A 1 97 ? 0.593 0.653 12.768 1.00 98.50 97 LEU A O 1
ATOM 804 N N . ASP A 1 98 ? 0.740 -0.394 10.790 1.00 98.19 98 ASP A N 1
ATOM 805 C CA . ASP A 1 98 ? -0.169 0.507 10.096 1.00 98.19 98 ASP A CA 1
ATOM 806 C C . ASP A 1 98 ? -1.609 0.173 10.500 1.00 98.19 98 ASP A C 1
ATOM 808 O O . ASP A 1 98 ? -1.961 -0.998 10.650 1.00 98.19 98 ASP A O 1
ATOM 812 N N . VAL A 1 99 ? -2.448 1.196 10.644 1.00 98.38 99 VAL A N 1
ATOM 813 C CA . VAL A 1 99 ? -3.895 1.017 10.805 1.00 98.38 99 VAL A CA 1
ATOM 814 C C . VAL A 1 99 ? -4.547 1.259 9.454 1.00 98.38 99 VAL A C 1
ATOM 816 O O . VAL A 1 99 ? -4.346 2.308 8.846 1.00 98.38 99 VAL A O 1
ATOM 819 N N . HIS A 1 100 ? -5.286 0.266 8.976 1.00 98.00 100 HIS A N 1
ATOM 820 C CA . HIS A 1 100 ? -5.855 0.236 7.636 1.00 98.00 100 HIS A CA 1
ATOM 821 C C . HIS A 1 100 ? -7.383 0.309 7.680 1.00 98.00 100 HIS A C 1
ATOM 823 O O . HIS A 1 100 ? -8.003 -0.435 8.439 1.00 98.00 100 HIS A O 1
ATOM 829 N N . HIS A 1 101 ? -7.977 1.161 6.840 1.00 97.94 101 HIS A N 1
ATOM 830 C CA . HIS A 1 101 ? -9.417 1.182 6.559 1.00 97.94 101 HIS A CA 1
ATOM 831 C C . HIS A 1 101 ? -9.784 0.012 5.646 1.00 97.94 101 HIS A C 1
ATOM 833 O O . HIS A 1 101 ? -9.367 -0.021 4.491 1.00 97.94 101 HIS A O 1
ATOM 839 N N . ILE A 1 102 ? -10.561 -0.940 6.157 1.00 97.94 102 ILE A N 1
ATOM 840 C CA . ILE A 1 102 ? -10.925 -2.182 5.462 1.00 97.94 102 ILE A CA 1
ATOM 841 C C . ILE A 1 102 ? -11.733 -1.904 4.189 1.00 97.94 102 ILE A C 1
ATOM 843 O O . ILE A 1 102 ? -11.524 -2.572 3.181 1.00 97.94 102 ILE A O 1
ATOM 847 N N . ASP A 1 103 ? -12.638 -0.927 4.234 1.00 97.31 103 ASP A N 1
ATOM 848 C CA . ASP A 1 103 ? -13.455 -0.479 3.099 1.00 97.31 103 ASP A CA 1
ATOM 849 C C . ASP A 1 103 ? -12.760 0.553 2.193 1.00 97.31 103 ASP A C 1
ATOM 851 O O . ASP A 1 103 ? -13.369 1.064 1.254 1.00 97.31 103 ASP A O 1
ATOM 855 N N . TYR A 1 104 ? -11.495 0.890 2.472 1.00 95.94 104 TYR A N 1
ATOM 856 C CA . TYR A 1 104 ? -10.719 1.921 1.775 1.00 95.94 104 TYR A CA 1
ATOM 857 C C . TYR A 1 104 ? -11.300 3.344 1.830 1.00 95.94 104 TYR A C 1
ATOM 859 O O . TYR A 1 104 ? -10.760 4.245 1.179 1.00 95.94 104 TYR A O 1
ATOM 867 N N . ASN A 1 105 ? -12.340 3.583 2.630 1.00 95.94 105 ASN A N 1
ATOM 868 C CA . ASN A 1 105 ? -12.895 4.904 2.864 1.00 95.94 105 ASN A CA 1
ATOM 869 C C . ASN A 1 105 ? -12.170 5.566 4.042 1.00 95.94 105 ASN A C 1
ATOM 871 O O . ASN A 1 105 ? -12.434 5.280 5.208 1.00 95.94 105 ASN A O 1
ATOM 875 N N . LYS A 1 106 ? -11.301 6.534 3.737 1.00 96.31 106 LYS A N 1
ATOM 876 C CA . LYS A 1 106 ? -10.497 7.285 4.720 1.00 96.31 106 LYS A CA 1
ATOM 877 C C . LYS A 1 106 ? -11.310 8.081 5.751 1.00 96.31 106 LYS A C 1
ATOM 879 O O . LYS A 1 106 ? -10.730 8.632 6.692 1.00 96.31 106 LYS A O 1
ATOM 884 N N . LYS A 1 107 ? -12.622 8.221 5.544 1.00 97.31 107 LYS A N 1
ATOM 885 C CA . LYS A 1 107 ? -13.543 8.900 6.463 1.00 97.31 107 LYS A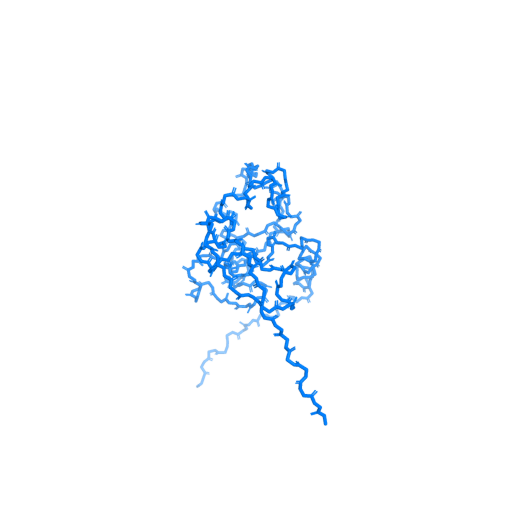 CA 1
ATOM 886 C C . LYS A 1 107 ? -14.282 7.932 7.390 1.00 97.31 107 LYS A C 1
ATOM 888 O O . LYS A 1 107 ? -14.848 8.388 8.375 1.00 97.31 107 LYS A O 1
ATOM 893 N N . ASN A 1 108 ? -14.269 6.627 7.114 1.00 97.62 108 ASN A N 1
ATOM 894 C CA . ASN A 1 108 ? -14.956 5.635 7.937 1.00 97.62 108 ASN A CA 1
ATOM 895 C C . ASN A 1 108 ? -14.059 5.144 9.086 1.00 97.62 108 ASN A C 1
ATOM 897 O O . ASN A 1 108 ? -13.387 4.118 8.980 1.00 97.62 108 ASN A O 1
ATOM 901 N N . ASN A 1 109 ? -14.062 5.881 10.195 1.00 97.62 109 ASN A N 1
ATOM 902 C CA . ASN A 1 109 ? -13.226 5.596 11.363 1.00 97.62 109 ASN A CA 1
ATOM 903 C C . ASN A 1 109 ? -13.880 4.661 12.391 1.00 97.62 109 ASN A C 1
ATOM 905 O O . ASN A 1 109 ? -13.384 4.550 13.514 1.00 97.62 109 ASN A O 1
ATOM 909 N N . ASP A 1 110 ? -14.967 3.969 12.029 1.00 97.38 110 ASP A N 1
ATOM 910 C CA . ASP A 1 110 ? -15.542 2.944 12.896 1.00 97.38 110 ASP A CA 1
ATOM 911 C C . ASP A 1 110 ? -14.465 1.906 13.240 1.00 97.38 110 ASP A C 1
ATOM 913 O O . ASP A 1 110 ? -13.796 1.365 12.355 1.00 97.38 110 ASP A O 1
ATOM 917 N N . LYS A 1 111 ? -14.287 1.598 14.531 1.00 96.81 111 LYS A N 1
ATOM 918 C CA . LYS A 1 111 ? -13.233 0.675 14.974 1.00 96.81 111 LYS A CA 1
ATOM 919 C C . LYS A 1 111 ? -13.335 -0.677 14.263 1.00 96.81 111 LYS A C 1
ATOM 921 O O . LYS A 1 111 ? -12.308 -1.280 13.971 1.00 96.81 111 LYS A O 1
ATOM 926 N N . SER A 1 112 ? -14.535 -1.165 13.946 1.00 96.38 112 SER A N 1
ATOM 927 C CA . SER A 1 112 ? -14.733 -2.421 13.211 1.00 96.38 112 SER A CA 1
ATOM 928 C C . SER A 1 112 ? -14.297 -2.367 11.741 1.00 96.38 112 SER A C 1
ATOM 930 O O . SER A 1 112 ? -14.037 -3.421 11.162 1.00 96.38 112 SER A O 1
ATOM 932 N N . ASN A 1 113 ? -14.154 -1.168 11.172 1.00 97.94 113 ASN A N 1
ATOM 933 C CA . ASN A 1 113 ? -13.596 -0.918 9.844 1.00 97.94 113 ASN A CA 1
ATOM 934 C C . ASN A 1 113 ? -12.069 -0.701 9.860 1.00 97.94 113 ASN A C 1
ATOM 936 O O . ASN A 1 113 ? -11.456 -0.571 8.805 1.00 97.94 113 ASN A O 1
ATOM 940 N N . LEU A 1 114 ? -11.431 -0.674 11.033 1.00 98.19 114 LEU A N 1
ATOM 941 C CA . LEU A 1 114 ? -9.990 -0.467 11.174 1.00 98.19 114 LEU A CA 1
ATOM 942 C C . LEU A 1 114 ? -9.278 -1.758 11.583 1.00 98.19 114 LEU A C 1
ATOM 944 O O . LEU A 1 114 ? -9.766 -2.499 12.439 1.00 98.19 114 LEU A O 1
ATOM 948 N N . ILE A 1 115 ? -8.100 -2.017 11.011 1.00 98.31 115 ILE A N 1
ATOM 949 C CA . ILE A 1 115 ? -7.299 -3.223 11.280 1.00 98.31 115 ILE A CA 1
ATOM 950 C C . ILE A 1 115 ? -5.794 -2.929 11.322 1.00 98.31 115 ILE A C 1
ATOM 952 O O . ILE A 1 115 ? -5.281 -2.201 10.471 1.00 98.31 115 ILE A O 1
ATOM 956 N N . SER A 1 116 ? -5.074 -3.514 12.285 1.00 98.38 116 SER A N 1
ATOM 957 C CA . SER A 1 116 ? -3.614 -3.397 12.391 1.00 98.38 116 SER A CA 1
ATOM 958 C C . SER A 1 116 ? -2.886 -4.363 11.453 1.00 98.38 116 SER A C 1
ATOM 960 O O . SER A 1 116 ? -3.096 -5.579 11.489 1.00 98.38 116 SER A O 1
ATOM 962 N N . LEU A 1 117 ? -1.979 -3.839 10.626 1.00 98.19 117 LEU A N 1
ATOM 963 C CA . LEU A 1 117 ? -1.191 -4.597 9.651 1.00 98.19 117 LEU A CA 1
ATOM 964 C C . LEU A 1 117 ? 0.289 -4.206 9.707 1.00 98.19 117 LEU A C 1
ATOM 966 O O . LEU A 1 117 ? 0.636 -3.038 9.851 1.00 98.19 117 LEU A O 1
ATOM 970 N N . CYS A 1 118 ? 1.190 -5.170 9.509 1.00 97.88 118 CYS A N 1
ATOM 971 C CA . CYS A 1 118 ? 2.600 -4.845 9.289 1.00 97.88 118 CYS A CA 1
ATOM 972 C C . CYS A 1 118 ? 2.806 -4.229 7.896 1.00 97.88 118 CYS A C 1
ATOM 974 O O . CYS A 1 118 ? 2.002 -4.446 6.982 1.00 97.88 118 CYS A O 1
ATOM 976 N N . CYS A 1 119 ? 3.928 -3.532 7.692 1.00 96.62 119 CYS A N 1
ATOM 977 C CA . CYS A 1 119 ? 4.209 -2.800 6.450 1.00 96.62 119 CYS A CA 1
ATOM 978 C C . CYS A 1 119 ? 4.105 -3.674 5.182 1.00 96.62 119 CYS A C 1
ATOM 980 O O . CYS A 1 119 ? 3.603 -3.230 4.146 1.00 96.62 119 CYS A O 1
ATOM 982 N N . ARG A 1 120 ? 4.521 -4.947 5.266 1.00 95.62 120 ARG A N 1
ATOM 983 C CA . ARG A 1 120 ? 4.439 -5.916 4.164 1.00 95.62 120 ARG A CA 1
ATOM 984 C C . ARG A 1 120 ? 2.992 -6.263 3.822 1.00 95.62 120 ARG A C 1
ATOM 986 O O . ARG A 1 120 ? 2.662 -6.371 2.645 1.00 95.62 120 ARG A O 1
ATOM 993 N N . CYS A 1 121 ? 2.144 -6.457 4.828 1.00 96.69 121 CYS A N 1
ATOM 994 C CA . CYS A 1 121 ? 0.741 -6.819 4.627 1.00 96.69 121 CYS A CA 1
ATOM 995 C C . CYS A 1 121 ? -0.088 -5.610 4.192 1.00 96.69 121 CYS A C 1
ATOM 997 O O . CYS A 1 121 ? -0.879 -5.728 3.262 1.00 96.69 121 CYS A O 1
ATOM 999 N N . HIS A 1 122 ? 0.187 -4.432 4.755 1.00 96.38 122 HIS A N 1
ATOM 1000 C CA . HIS A 1 122 ? -0.432 -3.181 4.327 1.00 96.38 122 HIS A CA 1
ATOM 1001 C C . HIS A 1 122 ? -0.153 -2.876 2.842 1.00 96.38 122 HIS A C 1
ATOM 1003 O O . HIS A 1 122 ? -1.064 -2.544 2.084 1.00 96.38 122 HIS A O 1
ATOM 1009 N N . ARG A 1 123 ? 1.087 -3.091 2.373 1.00 94.44 123 ARG A N 1
ATOM 1010 C CA . ARG A 1 123 ? 1.435 -2.933 0.948 1.00 94.44 123 ARG A CA 1
ATOM 1011 C C . ARG A 1 123 ? 0.678 -3.909 0.042 1.00 94.44 123 ARG A C 1
ATOM 1013 O O . ARG A 1 123 ? 0.266 -3.527 -1.048 1.00 94.44 123 ARG A O 1
ATOM 1020 N N . LYS A 1 124 ? 0.474 -5.159 0.477 1.00 93.69 124 LYS A N 1
ATOM 1021 C CA . LYS A 1 124 ? -0.330 -6.136 -0.282 1.00 93.69 124 LYS A CA 1
ATOM 1022 C C . LYS A 1 124 ? -1.773 -5.669 -0.449 1.00 93.69 124 LYS A C 1
ATOM 1024 O O . LYS A 1 124 ? -2.326 -5.808 -1.532 1.00 93.69 124 LYS A O 1
ATOM 1029 N N . ALA A 1 125 ? -2.333 -5.062 0.594 1.00 93.12 125 ALA A N 1
ATOM 1030 C CA . ALA A 1 125 ? -3.680 -4.510 0.583 1.00 93.12 125 ALA A CA 1
ATOM 1031 C C . ALA A 1 125 ? -3.818 -3.228 -0.261 1.00 93.12 125 ALA A C 1
ATOM 1033 O O . ALA A 1 125 ? -4.906 -2.677 -0.352 1.00 93.12 125 ALA A O 1
ATOM 1034 N N . SER A 1 126 ? -2.755 -2.727 -0.901 1.00 86.62 126 SER A N 1
ATOM 1035 C CA . SER A 1 126 ? -2.840 -1.536 -1.762 1.00 86.62 126 SER A CA 1
ATOM 1036 C C . SER A 1 126 ? -3.400 -1.831 -3.165 1.00 86.62 126 SER A C 1
ATOM 1038 O O . SER A 1 126 ? -3.858 -0.909 -3.838 1.00 86.62 126 SER A O 1
ATOM 1040 N N . PHE A 1 127 ? -3.391 -3.097 -3.598 1.00 87.25 127 PHE A N 1
ATOM 1041 C CA . PHE A 1 127 ? -3.940 -3.571 -4.876 1.00 87.25 127 PHE A CA 1
ATOM 1042 C C . PHE A 1 127 ? -4.999 -4.657 -4.640 1.00 87.25 127 PHE A C 1
ATOM 1044 O O . PHE A 1 127 ? -5.019 -5.265 -3.576 1.00 87.25 127 PHE A O 1
ATOM 1051 N N . ASN A 1 128 ? -5.860 -4.927 -5.630 1.00 91.31 128 ASN A N 1
ATOM 1052 C CA . ASN A 1 128 ? -6.953 -5.910 -5.519 1.00 91.31 128 ASN A CA 1
ATOM 1053 C C . ASN A 1 128 ? -7.853 -5.674 -4.282 1.00 91.31 128 ASN A C 1
ATOM 1055 O O . ASN A 1 128 ? -8.057 -6.557 -3.446 1.00 91.31 128 ASN A O 1
ATOM 1059 N N . ARG A 1 129 ? -8.358 -4.440 -4.156 1.00 93.44 129 ARG A N 1
ATOM 1060 C CA . ARG A 1 129 ? -9.086 -3.948 -2.974 1.00 93.44 129 ARG A CA 1
ATOM 1061 C C . ARG A 1 129 ? -10.291 -4.814 -2.600 1.00 93.44 129 ARG A C 1
ATOM 1063 O O . ARG A 1 129 ? -10.435 -5.160 -1.436 1.00 93.44 129 ARG A O 1
ATOM 1070 N N . ASN A 1 130 ? -11.069 -5.266 -3.586 1.00 95.00 130 ASN A N 1
ATOM 1071 C CA . ASN A 1 130 ? -12.251 -6.109 -3.363 1.00 95.00 130 ASN A CA 1
ATOM 1072 C C . ASN A 1 130 ? -11.918 -7.412 -2.616 1.00 95.00 130 ASN A C 1
ATOM 1074 O O . ASN A 1 130 ? -12.647 -7.825 -1.715 1.00 95.00 130 ASN A O 1
ATOM 1078 N N . TYR A 1 131 ? -10.805 -8.062 -2.974 1.00 95.88 131 TYR A N 1
ATOM 1079 C CA . TYR A 1 131 ? -10.362 -9.279 -2.297 1.00 95.88 131 TYR A CA 1
ATOM 1080 C C . TYR A 1 131 ? -9.996 -9.001 -0.833 1.00 95.88 131 TYR A C 1
ATOM 1082 O O . TYR A 1 131 ? -10.451 -9.708 0.068 1.00 95.88 131 TYR A O 1
ATOM 1090 N N . TRP A 1 132 ? -9.185 -7.968 -0.592 1.00 97.12 132 TRP A N 1
ATOM 1091 C CA . TRP A 1 132 ? -8.685 -7.647 0.746 1.00 97.12 132 TRP A CA 1
ATOM 1092 C C . TRP A 1 132 ? -9.768 -7.111 1.672 1.00 97.12 132 TRP A C 1
ATOM 1094 O O . TRP A 1 132 ? -9.817 -7.519 2.830 1.00 97.12 132 TRP A O 1
ATOM 1104 N N . GLU A 1 133 ? -10.675 -6.284 1.159 1.00 97.38 133 GLU A N 1
ATOM 1105 C CA . GLU A 1 133 ? -11.852 -5.825 1.892 1.00 97.38 133 GLU A CA 1
ATOM 1106 C C . GLU A 1 133 ? -12.678 -7.023 2.380 1.00 97.38 133 GLU A C 1
ATOM 1108 O O . GLU A 1 133 ? -12.953 -7.152 3.575 1.00 97.38 133 GLU A O 1
ATOM 1113 N N . GLY A 1 134 ? -13.014 -7.959 1.483 1.00 96.94 134 GLY A N 1
ATOM 1114 C CA . GLY A 1 134 ? -13.768 -9.164 1.839 1.00 96.94 134 GLY A CA 1
ATOM 1115 C C . GLY A 1 134 ? -13.029 -10.062 2.836 1.00 96.94 134 GLY A C 1
ATOM 1116 O O . GLY A 1 134 ? -13.635 -10.583 3.780 1.00 96.94 134 GLY A O 1
ATOM 1117 N N . PHE A 1 135 ? -11.714 -10.218 2.665 1.00 96.19 135 PHE A N 1
ATOM 1118 C CA . PHE A 1 135 ? -10.873 -10.980 3.584 1.00 96.19 135 PHE A CA 1
ATOM 1119 C C . PHE A 1 135 ? -10.860 -10.351 4.986 1.00 96.19 135 PHE A C 1
ATOM 1121 O O . PHE A 1 135 ? -11.162 -11.031 5.969 1.00 96.19 135 PHE A O 1
ATOM 1128 N N . TYR A 1 136 ? -10.566 -9.053 5.103 1.00 96.62 136 TYR A N 1
ATOM 1129 C CA . TYR A 1 136 ? -10.459 -8.386 6.401 1.00 96.62 136 TYR A CA 1
ATOM 1130 C C . TYR A 1 136 ? -11.811 -8.204 7.090 1.00 96.62 136 TYR A C 1
ATOM 1132 O O . TYR A 1 136 ? -11.883 -8.386 8.306 1.00 96.62 136 TYR A O 1
ATOM 1140 N N . LYS A 1 137 ? -12.908 -7.984 6.350 1.00 95.75 137 LYS A N 1
ATOM 1141 C CA . LYS A 1 137 ? -14.270 -8.042 6.918 1.00 95.75 137 LYS A CA 1
ATOM 1142 C C . LYS A 1 137 ? -14.535 -9.387 7.600 1.00 95.75 137 LYS A C 1
ATOM 1144 O O . LYS A 1 137 ? -15.109 -9.432 8.691 1.00 95.75 137 LYS A O 1
ATOM 1149 N N . ARG A 1 138 ? -14.073 -10.494 7.004 1.00 94.19 138 ARG A N 1
ATOM 1150 C CA . ARG A 1 138 ? -14.190 -11.840 7.591 1.00 94.19 138 ARG A CA 1
ATOM 1151 C C . ARG A 1 138 ? -13.313 -12.010 8.831 1.00 94.19 138 ARG A C 1
ATOM 1153 O O . ARG A 1 138 ? -13.793 -12.553 9.824 1.00 94.19 138 ARG A O 1
ATOM 1160 N N . VAL A 1 139 ? -12.076 -11.508 8.804 1.00 91.62 139 VAL A N 1
ATOM 1161 C CA . VAL A 1 139 ? -11.190 -11.475 9.984 1.00 91.62 139 VAL A CA 1
ATOM 1162 C C . VAL A 1 139 ? -11.875 -10.741 11.138 1.00 91.62 139 VAL A C 1
ATOM 1164 O O . VAL A 1 139 ? -12.026 -11.315 12.214 1.00 91.62 139 VAL A O 1
ATOM 1167 N N . MET A 1 140 ? -12.376 -9.525 10.904 1.00 91.75 140 MET A N 1
ATOM 1168 C CA . MET A 1 140 ? -13.069 -8.723 11.919 1.00 91.75 140 MET A CA 1
ATOM 1169 C C . MET A 1 140 ? -14.346 -9.388 12.446 1.00 91.75 140 MET A C 1
ATOM 1171 O O . MET A 1 140 ? -14.617 -9.342 13.646 1.00 91.75 140 MET A O 1
ATOM 1175 N N . SER A 1 141 ? -15.109 -10.055 11.577 1.00 87.69 141 SER A N 1
ATOM 1176 C CA . SER A 1 141 ? -16.332 -10.770 11.965 1.00 87.69 141 SER A CA 1
ATOM 1177 C C . SER A 1 141 ? -16.038 -12.003 12.826 1.00 87.69 141 SER A C 1
ATOM 1179 O O . SER A 1 141 ? -16.742 -12.260 13.803 1.00 87.69 141 SER A O 1
ATOM 1181 N N . ASN A 1 142 ? -14.970 -12.745 12.515 1.00 81.12 142 ASN A N 1
ATOM 1182 C CA . ASN A 1 142 ? -14.592 -13.955 13.248 1.00 81.12 142 ASN A CA 1
ATOM 1183 C C . ASN A 1 142 ? -14.054 -13.660 14.655 1.00 81.12 142 ASN A C 1
ATOM 1185 O O . ASN A 1 142 ? -14.225 -14.483 15.553 1.00 81.12 142 ASN A O 1
ATOM 1189 N N . ARG A 1 143 ? -13.500 -12.464 14.894 1.00 68.88 143 ARG A N 1
ATOM 1190 C CA . ARG A 1 14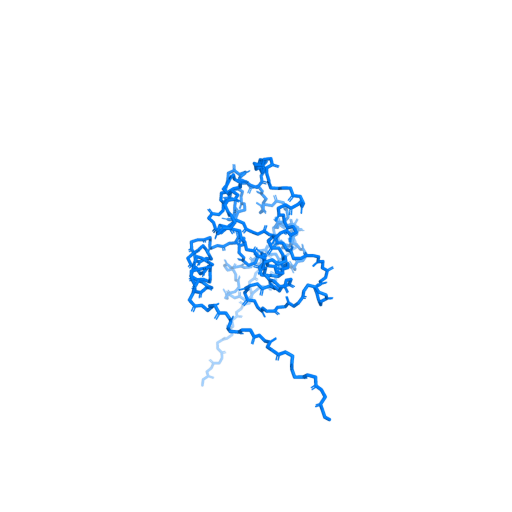3 ? -13.105 -12.027 16.245 1.00 68.88 143 ARG A CA 1
ATOM 1191 C C . ARG A 1 143 ? -14.276 -11.981 17.222 1.00 68.88 143 ARG A C 1
ATOM 1193 O O . ARG A 1 143 ? -14.097 -12.299 18.389 1.00 68.88 143 ARG A O 1
ATOM 1200 N N . ARG A 1 144 ? -15.488 -11.652 16.752 1.00 55.62 144 ARG A N 1
ATOM 1201 C CA . ARG A 1 144 ? -16.698 -11.621 17.598 1.00 55.62 144 ARG A CA 1
ATOM 1202 C C . ARG A 1 144 ? -17.111 -13.007 18.107 1.00 55.62 144 ARG A C 1
ATOM 1204 O O . ARG A 1 144 ? -17.851 -13.089 19.080 1.00 55.62 144 ARG A O 1
ATOM 1211 N N . ARG A 1 145 ? -16.649 -14.087 17.461 1.00 50.03 145 ARG A N 1
ATOM 1212 C CA . ARG A 1 145 ? -16.956 -15.478 17.838 1.00 50.03 145 ARG A CA 1
ATOM 1213 C C . ARG A 1 145 ? -15.933 -16.093 18.792 1.00 50.03 145 ARG A C 1
ATOM 1215 O O . ARG A 1 145 ? -16.259 -17.061 19.464 1.00 50.03 145 ARG A O 1
ATOM 1222 N N . ILE A 1 146 ? -14.736 -15.517 18.893 1.00 41.66 146 ILE A N 1
ATOM 1223 C CA . ILE A 1 146 ? -13.707 -15.940 19.844 1.00 41.66 146 ILE A CA 1
ATOM 1224 C C . ILE A 1 146 ? -13.638 -14.876 20.941 1.00 41.66 146 ILE A C 1
ATOM 1226 O O . ILE A 1 146 ? -12.738 -14.039 20.961 1.00 41.66 146 ILE A O 1
ATOM 1230 N N . LYS A 1 147 ? -14.592 -14.904 21.882 1.00 39.31 147 LYS A N 1
ATOM 1231 C CA . LYS A 1 147 ? -14.280 -14.412 23.228 1.00 39.31 147 LYS A CA 1
ATOM 1232 C C . LYS A 1 147 ? -13.202 -15.362 23.735 1.00 39.31 147 LYS A C 1
ATOM 1234 O O . LYS A 1 147 ? -13.525 -16.510 24.023 1.00 39.31 147 LYS A O 1
ATOM 1239 N N . ARG A 1 148 ? -11.928 -14.957 23.730 1.00 40.62 148 ARG A N 1
ATOM 1240 C CA . ARG A 1 148 ? -10.894 -15.752 24.402 1.00 40.62 148 ARG A CA 1
ATOM 1241 C C . ARG A 1 148 ? -11.388 -15.962 25.841 1.00 40.62 148 ARG A C 1
ATOM 1243 O O . ARG A 1 148 ? -11.638 -14.954 26.501 1.00 40.62 148 ARG A O 1
ATOM 1250 N N . PRO A 1 149 ? -11.591 -17.207 26.308 1.00 37.06 149 PRO A N 1
ATOM 1251 C CA . PRO A 1 149 ? -11.641 -17.456 27.736 1.00 37.06 149 PRO A CA 1
ATOM 1252 C C . PRO A 1 149 ? -10.313 -16.965 28.301 1.00 37.06 149 PRO A C 1
ATOM 1254 O O . PRO A 1 149 ? -9.277 -17.110 27.643 1.00 37.06 149 PRO A O 1
ATOM 1257 N N . ASP A 1 150 ? -10.377 -16.333 29.463 1.00 38.28 150 ASP A N 1
ATOM 1258 C CA . ASP A 1 150 ? -9.242 -15.790 30.188 1.00 38.28 150 ASP A CA 1
ATOM 1259 C C . ASP A 1 150 ? -8.015 -16.700 30.070 1.00 38.28 150 ASP A C 1
ATOM 1261 O O . ASP A 1 150 ? -8.047 -17.877 30.441 1.00 38.28 150 ASP A O 1
ATOM 1265 N N . ILE A 1 151 ? -6.913 -16.148 29.556 1.00 40.12 151 ILE A N 1
ATOM 1266 C CA . ILE A 1 151 ? -5.589 -16.722 29.789 1.00 40.12 151 ILE A CA 1
ATOM 1267 C C . ILE A 1 151 ? -5.327 -16.482 31.276 1.00 40.12 151 ILE A C 1
ATOM 1269 O O . ILE A 1 151 ? -4.747 -15.475 31.680 1.00 40.12 151 ILE A O 1
ATOM 1273 N N . ILE A 1 152 ? -5.856 -17.383 32.102 1.00 36.50 152 ILE A N 1
ATOM 1274 C CA . ILE A 1 152 ? -5.492 -17.496 33.502 1.00 36.50 152 ILE A CA 1
ATOM 1275 C C . ILE A 1 152 ? -4.005 -17.836 33.521 1.00 36.50 152 ILE A C 1
ATOM 1277 O O . ILE A 1 152 ? -3.558 -18.837 32.963 1.00 36.50 152 ILE A O 1
ATOM 1281 N N . LEU A 1 153 ? -3.260 -16.942 34.162 1.00 43.66 153 LEU A N 1
ATOM 1282 C CA . LEU A 1 153 ? -1.906 -17.126 34.655 1.00 43.66 153 LEU A CA 1
ATOM 1283 C C . LEU A 1 153 ? -1.695 -18.552 35.185 1.00 43.66 153 LEU A C 1
ATOM 1285 O O . LEU A 1 153 ? -2.130 -18.869 36.288 1.00 43.66 153 LEU A O 1
ATOM 1289 N N . ALA A 1 154 ? -0.934 -19.373 34.466 1.00 32.41 154 ALA A N 1
ATOM 1290 C CA . ALA A 1 154 ? -0.167 -20.439 35.098 1.00 32.41 154 ALA A CA 1
ATOM 1291 C C . ALA A 1 154 ? 1.207 -19.864 35.461 1.00 32.41 154 ALA A C 1
ATOM 1293 O O . ALA A 1 154 ? 2.188 -19.973 34.729 1.00 32.41 154 ALA A O 1
ATOM 1294 N N . ARG A 1 155 ? 1.225 -19.160 36.595 1.00 38.19 155 ARG A N 1
ATOM 1295 C CA . ARG A 1 155 ? 2.421 -18.952 37.409 1.00 38.19 155 ARG A CA 1
ATOM 1296 C C . ARG A 1 155 ? 2.788 -20.296 38.056 1.00 38.19 155 ARG A C 1
ATOM 1298 O O . ARG A 1 155 ? 1.913 -20.922 38.636 1.00 38.19 155 ARG A O 1
ATOM 1305 N N . VAL A 1 156 ? 4.086 -20.609 38.041 1.00 37.59 156 VAL A N 1
ATOM 1306 C CA . VAL A 1 156 ? 4.813 -21.458 39.008 1.00 37.59 156 VAL A CA 1
ATOM 1307 C C . VAL A 1 156 ? 4.512 -22.966 38.981 1.00 37.59 156 VAL A C 1
ATOM 1309 O O . VAL A 1 156 ? 3.501 -23.421 39.506 1.00 37.59 156 VAL A O 1
ATOM 1312 N N . ALA A 1 157 ? 5.486 -23.729 38.482 1.00 36.28 157 ALA A N 1
ATOM 1313 C CA . ALA A 1 157 ? 6.169 -24.801 39.216 1.00 36.28 157 ALA A CA 1
ATOM 1314 C C . ALA A 1 157 ? 7.561 -25.001 38.600 1.00 36.28 157 ALA A C 1
ATOM 1316 O O . ALA A 1 157 ? 7.636 -25.017 37.350 1.00 36.28 157 ALA A O 1
#

Solvent-accessible surface area (backbone atoms only — not comparable to full-atom values): 9672 Å² total; per-residue (Å²): 134,83,83,77,85,75,71,67,43,81,48,59,14,81,76,79,62,46,78,39,79,34,46,71,88,35,59,91,74,63,53,51,79,43,70,66,45,44,49,53,52,42,69,73,57,52,43,70,86,59,22,91,85,50,62,92,56,62,86,73,56,75,64,34,87,72,76,37,70,67,53,48,49,55,46,29,58,75,43,70,40,23,16,77,84,79,63,50,45,35,89,80,39,101,52,78,57,43,71,40,48,44,82,70,44,62,68,56,75,51,70,86,35,48,46,29,22,38,72,73,57,49,58,57,54,74,50,67,52,72,61,44,27,57,50,47,53,48,54,56,56,52,50,76,74,55,73,75,74,79,86,71,82,83,74,88,134

Radius of gyration: 24.31 Å; Cα contacts (8 Å, |Δi|>4): 171; chains: 1; bounding box: 38×49×75 Å

Organism: NC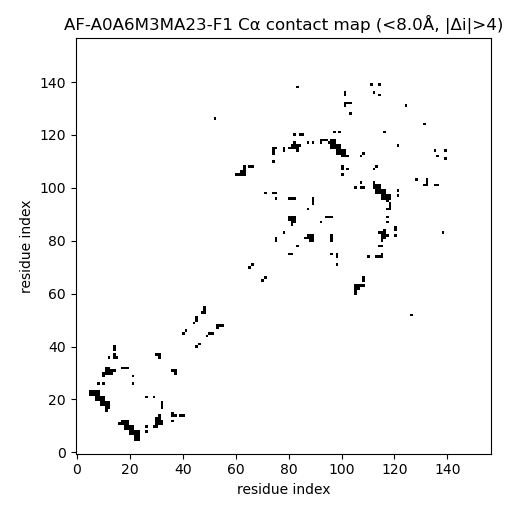BI:txid1070528

Secondary structure (DSSP, 8-state):
--------EEEE-TTT--EEEE-HHHHTT---SSHHHHHHHHHHHSSGGGSTT--TTGGGSPPPTT-SHHHHHHHHHHTTTB-TTT--BGGGSSSSPEEEETTS-TT---GGGEEEE-HHHHHHTTS-HHHHHHHHHHHHHHHTT------------

Mean predicted aligned error: 8.46 Å

Sequence (157 aa):
MECKYNPREKISCEVCNKEIMVTPTQIHRARFCSKECQYIWMSENIVGANHPNWLGGLSFEPYGIEFNDILKEEIRERDNRQCQYCGLDEEQSIRKLDVHHIDYNKKNNDKSNLISLCCRCHRKASFNRNYWEGFYKRVMSNRRRIKRPDIILARVA

pLDDT: mean 88.67, std 16.91, range [32.41, 98.62]

InterPro domains:
  IPR002711 HNH endonuclease [PF01844] (83-125)
  IPR003615 HNH nuclease [SM00507] (70-123)
  IPR003615 HNH nuclease [cd00085] (69-126)